Protein AF-A0A9E5Q389-F1 (afdb_monomer_lite)

pLDDT: mean 82.41, std 16.49, range [42.94, 97.81]

Secondary structure (DSSP, 8-state):
---HHHHHHHHHHHH----------SPPPSTT------HHHHHHHHHHTHHHHHHHHHHHHHHHHHHHHT-THHHHHHHHHHHHHHHHHHHHHHHHHHHHHHHHHHHHHH--

Structure (mmCIF, N/CA/C/O backbone):
data_AF-A0A9E5Q389-F1
#
_entry.id   AF-A0A9E5Q389-F1
#
loop_
_atom_site.group_PDB
_atom_site.id
_atom_site.type_symbol
_atom_site.label_atom_id
_atom_site.label_alt_id
_atom_site.label_comp_id
_atom_site.label_asym_id
_atom_site.label_entity_id
_atom_site.label_seq_id
_atom_site.pdbx_PDB_ins_code
_atom_site.Cartn_x
_atom_site.Cartn_y
_atom_site.Cartn_z
_atom_site.occupancy
_atom_site.B_iso_or_equiv
_atom_site.auth_seq_id
_atom_site.auth_comp_id
_atom_site.auth_asym_id
_atom_site.auth_atom_id
_atom_site.pdbx_PDB_model_num
ATOM 1 N N . GLN A 1 1 ? 0.662 3.386 -7.973 1.00 55.84 1 GLN A N 1
ATOM 2 C CA . GLN A 1 1 ? 0.726 3.852 -6.568 1.00 55.84 1 GLN A CA 1
ATOM 3 C C . GLN A 1 1 ? 0.503 2.631 -5.691 1.00 55.84 1 GLN A C 1
ATOM 5 O O . GLN A 1 1 ? -0.366 1.838 -6.025 1.00 55.84 1 GLN A O 1
ATOM 10 N N . GLU A 1 2 ? 1.299 2.418 -4.649 1.00 73.56 2 GLU A N 1
ATOM 11 C CA . GLU A 1 2 ? 1.151 1.225 -3.803 1.00 73.56 2 GLU A CA 1
ATOM 12 C C . GLU A 1 2 ? -0.037 1.403 -2.838 1.00 73.56 2 GLU A C 1
ATOM 14 O O . GLU A 1 2 ? -0.040 2.320 -2.017 1.00 73.56 2 GLU A O 1
ATOM 19 N N . ARG A 1 3 ? -1.064 0.547 -2.961 1.00 88.88 3 ARG A N 1
ATOM 20 C CA . ARG A 1 3 ? -2.332 0.587 -2.197 1.00 88.88 3 ARG A CA 1
ATOM 21 C C . ARG A 1 3 ? -2.322 -0.387 -1.014 1.00 88.88 3 ARG A C 1
ATOM 23 O O . ARG A 1 3 ? -3.154 -1.281 -0.893 1.00 88.88 3 ARG A O 1
ATOM 30 N N . PHE A 1 4 ? -1.297 -0.256 -0.174 1.00 90.56 4 PHE A N 1
ATOM 31 C CA . PHE A 1 4 ? -0.967 -1.250 0.851 1.00 90.56 4 PHE A CA 1
ATOM 32 C C . PHE A 1 4 ? -2.042 -1.401 1.942 1.00 90.56 4 PHE A C 1
ATOM 34 O O . PHE A 1 4 ? -2.339 -2.519 2.359 1.00 90.56 4 PHE A O 1
ATOM 41 N N . ASP A 1 5 ? -2.649 -0.293 2.382 1.00 93.25 5 ASP A N 1
ATOM 42 C CA . ASP A 1 5 ? -3.705 -0.322 3.403 1.00 93.25 5 ASP A CA 1
ATOM 43 C C . ASP A 1 5 ? -4.937 -1.091 2.897 1.00 93.25 5 ASP A C 1
ATOM 45 O O . ASP A 1 5 ? -5.501 -1.915 3.616 1.00 93.25 5 ASP A O 1
ATOM 49 N N . GLU A 1 6 ? -5.323 -0.864 1.640 1.00 94.75 6 GLU A N 1
ATOM 50 C CA . GLU A 1 6 ? -6.424 -1.569 0.988 1.00 94.75 6 GLU A CA 1
ATOM 51 C C . GLU A 1 6 ? -6.153 -3.069 0.847 1.00 94.75 6 GLU A C 1
ATOM 53 O O . GLU A 1 6 ? -7.042 -3.874 1.125 1.00 94.75 6 GLU A O 1
ATOM 58 N N . THR A 1 7 ? -4.927 -3.461 0.486 1.00 93.44 7 THR A N 1
ATOM 59 C CA . THR A 1 7 ? -4.533 -4.876 0.417 1.00 93.44 7 THR A CA 1
ATOM 60 C C . THR A 1 7 ? -4.680 -5.569 1.767 1.00 93.44 7 THR A C 1
ATOM 62 O O . THR A 1 7 ? -5.273 -6.645 1.840 1.00 93.44 7 THR A O 1
ATOM 65 N N . LEU A 1 8 ? -4.186 -4.955 2.846 1.00 93.69 8 LEU A N 1
ATOM 66 C CA . LEU A 1 8 ? -4.286 -5.533 4.188 1.00 93.69 8 LEU A CA 1
ATOM 67 C C . LEU A 1 8 ? -5.737 -5.678 4.649 1.00 93.69 8 LEU A C 1
ATOM 69 O O . LEU A 1 8 ? -6.092 -6.697 5.240 1.00 93.69 8 LEU A O 1
ATOM 73 N N . LEU A 1 9 ? -6.584 -4.694 4.347 1.00 93.44 9 LEU A N 1
ATOM 74 C CA . LEU A 1 9 ? -8.000 -4.760 4.689 1.00 93.44 9 LEU A CA 1
ATOM 75 C C . LEU A 1 9 ? -8.739 -5.843 3.883 1.00 93.44 9 LEU A C 1
ATOM 77 O O . LEU A 1 9 ? -9.558 -6.578 4.437 1.00 93.44 9 LEU A O 1
ATOM 81 N N . LEU A 1 10 ? -8.426 -5.999 2.593 1.00 94.00 10 LEU A N 1
ATOM 82 C CA . LEU A 1 10 ? -8.966 -7.092 1.778 1.00 94.00 10 LEU A CA 1
ATOM 83 C C . LEU A 1 10 ? -8.512 -8.464 2.290 1.00 94.00 10 LEU A C 1
ATOM 85 O O . LEU A 1 10 ? -9.330 -9.380 2.372 1.00 94.00 10 LEU A O 1
ATOM 89 N N . MET A 1 11 ? -7.241 -8.608 2.675 1.00 92.31 11 MET A N 1
ATOM 90 C CA . MET A 1 11 ? -6.718 -9.841 3.275 1.00 92.31 11 MET A CA 1
ATOM 91 C C . MET A 1 11 ? -7.402 -10.151 4.607 1.00 92.31 11 MET A C 1
ATOM 93 O O . MET A 1 11 ? -7.814 -11.287 4.823 1.00 92.31 11 MET A O 1
ATOM 97 N N . GLN A 1 12 ? -7.605 -9.148 5.465 1.00 91.75 12 GLN A N 1
ATOM 98 C CA . GLN A 1 12 ? -8.381 -9.300 6.696 1.00 91.75 12 GLN A CA 1
ATOM 99 C C . GLN A 1 12 ? -9.777 -9.868 6.414 1.00 91.75 12 GLN A C 1
ATOM 101 O O . GLN A 1 12 ? -10.192 -10.817 7.075 1.00 91.75 12 GLN A O 1
ATOM 106 N N . ARG A 1 13 ? -10.490 -9.323 5.422 1.00 89.75 13 ARG A N 1
ATOM 107 C CA . ARG A 1 13 ? -11.845 -9.776 5.076 1.00 89.75 13 ARG A CA 1
ATOM 108 C C . ARG A 1 13 ? -11.875 -11.173 4.461 1.00 89.75 13 ARG A C 1
ATOM 110 O O . ARG A 1 13 ? -12.714 -11.980 4.842 1.00 89.75 13 ARG A O 1
ATOM 117 N N . ARG A 1 14 ? -10.992 -11.452 3.499 1.00 91.50 14 ARG A N 1
ATOM 118 C CA . ARG A 1 14 ? -11.015 -12.708 2.728 1.00 91.50 14 ARG A CA 1
ATOM 119 C C . ARG A 1 14 ? -10.379 -13.879 3.468 1.00 91.50 14 ARG A C 1
ATOM 121 O O . ARG A 1 14 ? -10.825 -15.006 3.304 1.00 91.50 14 ARG A O 1
ATOM 128 N N . LEU A 1 15 ? -9.338 -13.619 4.256 1.00 90.62 15 LEU A N 1
ATOM 129 C CA . LEU A 1 15 ? -8.542 -14.650 4.930 1.00 90.62 15 LEU A CA 1
ATOM 130 C C . LEU A 1 15 ? -8.803 -14.708 6.441 1.00 90.62 15 LEU A C 1
ATOM 132 O O . LEU A 1 15 ? -8.216 -15.540 7.127 1.00 90.62 15 LEU A O 1
ATOM 136 N N . GLY A 1 16 ? -9.637 -13.813 6.980 1.00 88.44 16 GLY A N 1
ATOM 137 C CA . GLY A 1 16 ? -9.954 -13.765 8.409 1.00 88.44 16 GLY A CA 1
ATOM 138 C C . GLY A 1 16 ? -8.780 -13.340 9.300 1.00 88.44 16 GLY A C 1
ATOM 139 O O . GLY A 1 16 ? -8.767 -13.658 10.488 1.00 88.44 16 GLY A O 1
ATOM 140 N N . TRP A 1 17 ? -7.773 -12.649 8.755 1.00 89.12 17 TRP A N 1
ATOM 141 C CA . TRP A 1 17 ? -6.601 -12.225 9.529 1.00 89.12 17 TRP A CA 1
ATOM 142 C C . TRP A 1 17 ? -6.969 -11.228 10.629 1.00 89.12 17 TRP A C 1
ATOM 144 O O . TRP A 1 17 ? -7.677 -10.250 10.394 1.00 89.12 17 TRP A O 1
ATOM 154 N N . GLN A 1 18 ? -6.443 -11.432 11.836 1.00 78.81 18 GLN A N 1
ATOM 155 C CA . GLN A 1 18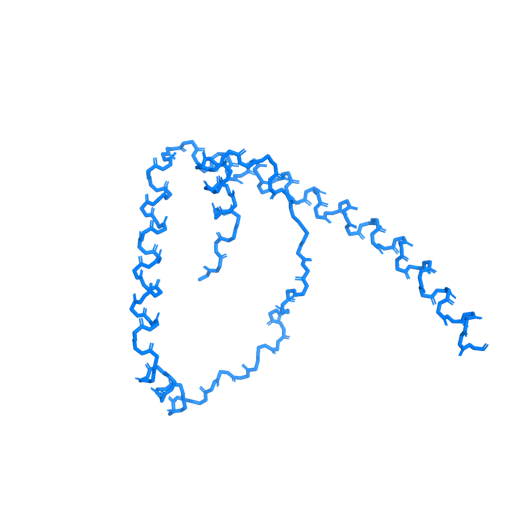 ? -6.734 -10.547 12.960 1.00 78.81 18 GLN A CA 1
ATOM 156 C C . GLN A 1 18 ? -5.825 -9.309 12.956 1.00 78.81 18 GLN A C 1
ATOM 158 O O . GLN A 1 18 ? -4.608 -9.412 13.060 1.00 78.81 18 GLN A O 1
ATOM 163 N N . SER A 1 19 ? -6.450 -8.129 12.868 1.00 68.12 19 SER A N 1
ATOM 164 C CA . SER A 1 19 ? -5.875 -6.791 13.099 1.00 68.12 19 SER A CA 1
ATOM 165 C C . SER A 1 19 ? -4.521 -6.496 12.412 1.00 68.12 19 SER A C 1
ATOM 167 O O . SER A 1 19 ? -3.493 -6.427 13.092 1.00 68.12 19 SER A O 1
ATOM 169 N N . PRO A 1 20 ? -4.495 -6.186 11.101 1.00 79.31 20 PRO A N 1
ATOM 170 C CA . PRO A 1 20 ? -3.257 -5.981 10.345 1.00 79.31 20 PRO A CA 1
ATOM 171 C C . PRO A 1 20 ? -2.649 -4.572 10.530 1.00 79.31 20 PRO A C 1
ATOM 173 O O . PRO A 1 20 ? -2.298 -3.901 9.561 1.00 79.31 20 PRO A O 1
ATOM 176 N N . VAL A 1 21 ? -2.547 -4.063 11.764 1.00 87.25 21 VAL A N 1
ATOM 177 C CA . VAL A 1 21 ? -1.812 -2.807 12.014 1.00 87.25 21 VAL A CA 1
ATOM 178 C C . VAL A 1 21 ? -0.311 -3.040 11.848 1.00 87.25 21 VAL A C 1
ATOM 180 O O . VAL A 1 21 ? 0.215 -4.080 12.234 1.00 87.25 21 VAL A O 1
ATOM 183 N N . TYR A 1 22 ? 0.392 -2.072 11.266 1.00 90.12 22 TYR A N 1
ATOM 184 C CA . TYR A 1 22 ? 1.786 -2.228 10.869 1.00 90.12 22 TYR A CA 1
ATOM 185 C C . TYR A 1 22 ?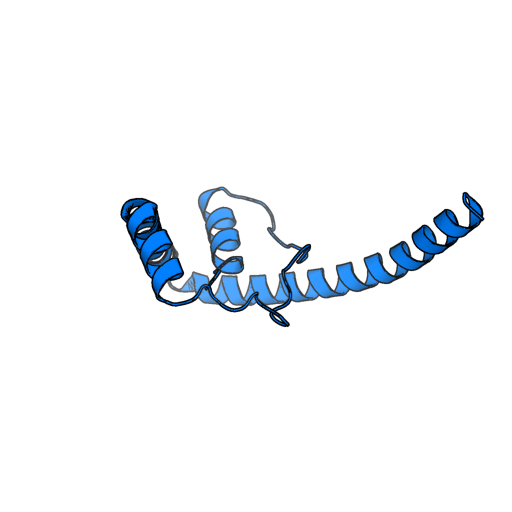 2.606 -0.959 11.112 1.00 90.12 22 TYR A C 1
ATOM 187 O O . TYR A 1 22 ? 2.094 0.158 11.199 1.00 90.12 22 TYR A O 1
ATOM 195 N N . VAL A 1 23 ? 3.926 -1.132 11.189 1.00 88.31 23 VAL A N 1
ATOM 196 C CA . VAL A 1 23 ? 4.887 -0.026 11.254 1.00 88.31 23 VAL A CA 1
ATOM 197 C C . VAL A 1 23 ? 5.661 0.027 9.951 1.00 88.31 23 VAL A C 1
ATOM 199 O O . VAL A 1 23 ? 6.257 -0.963 9.536 1.00 88.31 23 VAL A O 1
ATOM 202 N N . ARG A 1 24 ? 5.698 1.201 9.322 1.00 85.69 24 ARG A N 1
ATOM 203 C CA . ARG A 1 24 ? 6.517 1.434 8.131 1.00 85.69 24 ARG A CA 1
ATOM 204 C C . ARG A 1 24 ? 8.002 1.311 8.484 1.00 85.69 24 ARG A C 1
ATOM 206 O O . ARG A 1 24 ? 8.508 2.037 9.340 1.00 85.69 24 ARG A O 1
ATOM 213 N N . ARG A 1 25 ? 8.700 0.385 7.828 1.00 82.50 25 ARG A N 1
ATOM 214 C CA . ARG A 1 25 ? 10.137 0.114 7.988 1.00 82.50 25 ARG A CA 1
ATOM 215 C C . ARG A 1 25 ? 10.779 0.003 6.616 1.00 82.50 25 ARG A C 1
ATOM 217 O O . ARG A 1 25 ? 10.134 -0.477 5.696 1.00 82.50 25 ARG A O 1
ATOM 224 N N . ASN A 1 26 ? 12.028 0.455 6.496 1.00 79.06 26 ASN A N 1
ATOM 225 C CA . ASN A 1 26 ? 12.802 0.416 5.247 1.00 79.06 26 ASN A CA 1
ATOM 226 C C . ASN A 1 26 ? 12.080 1.058 4.049 1.00 79.06 26 ASN A C 1
ATOM 228 O O . ASN A 1 26 ? 12.273 0.651 2.910 1.00 79.06 26 ASN A O 1
ATOM 232 N N . VAL A 1 27 ? 11.243 2.066 4.308 1.00 78.88 27 VAL A N 1
ATOM 233 C CA . VAL A 1 27 ? 10.588 2.824 3.243 1.00 78.88 27 VAL A CA 1
ATOM 234 C C . VAL A 1 27 ? 11.635 3.720 2.604 1.00 78.88 27 VAL A C 1
ATOM 236 O O . VAL A 1 27 ? 12.201 4.579 3.285 1.00 78.88 27 VAL A O 1
ATOM 239 N N . THR A 1 28 ? 11.887 3.526 1.312 1.00 71.19 28 THR A N 1
ATOM 240 C CA . THR A 1 28 ? 12.742 4.416 0.527 1.00 71.19 28 THR A CA 1
ATOM 241 C C . THR A 1 28 ? 12.161 5.830 0.606 1.00 71.19 28 THR A C 1
ATOM 243 O O . THR A 1 28 ? 11.019 6.039 0.184 1.00 71.19 28 THR A O 1
ATOM 246 N N . PRO A 1 29 ? 12.879 6.812 1.180 1.00 61.53 29 PRO A N 1
ATOM 247 C CA . PRO A 1 29 ? 12.387 8.178 1.227 1.00 61.53 29 PRO A CA 1
ATOM 248 C C . PRO A 1 29 ? 12.150 8.675 -0.197 1.00 61.53 29 PRO A C 1
ATOM 250 O O . PRO A 1 29 ? 12.979 8.461 -1.075 1.00 61.53 29 PRO A O 1
ATOM 253 N N . GLN A 1 30 ? 11.082 9.440 -0.417 1.00 61.78 30 GLN A N 1
ATOM 254 C CA . GLN A 1 30 ? 10.837 10.113 -1.702 1.00 61.78 30 GLN A CA 1
ATOM 255 C C . GLN A 1 30 ? 11.923 11.164 -2.046 1.00 61.78 30 GLN A C 1
ATOM 257 O O . GLN A 1 30 ? 11.895 11.790 -3.101 1.00 61.78 30 GLN A O 1
ATOM 262 N N . ARG A 1 31 ? 12.900 11.372 -1.152 1.00 42.94 31 ARG A N 1
ATOM 263 C CA . ARG A 1 31 ? 14.023 12.294 -1.303 1.00 42.94 31 ARG A CA 1
ATOM 264 C C . ARG A 1 31 ? 15.197 11.550 -1.945 1.00 42.94 31 ARG A C 1
ATOM 266 O O . ARG A 1 31 ? 15.925 10.843 -1.258 1.00 42.94 31 ARG A O 1
ATOM 273 N N . GLY A 1 32 ? 15.361 11.727 -3.254 1.00 49.72 32 GLY A N 1
ATOM 274 C CA . GLY A 1 32 ? 16.479 11.158 -4.009 1.00 49.72 32 GLY A CA 1
ATOM 275 C C . GLY A 1 32 ? 16.181 9.800 -4.636 1.00 49.72 32 GLY A C 1
ATOM 276 O O . GLY A 1 32 ? 17.039 8.923 -4.600 1.00 49.72 32 GLY A O 1
ATOM 277 N N . THR A 1 33 ? 14.996 9.620 -5.238 1.00 59.44 33 THR A N 1
ATOM 278 C CA . THR A 1 33 ? 14.846 8.586 -6.273 1.00 59.44 33 THR A CA 1
ATOM 279 C C . THR A 1 33 ? 16.048 8.694 -7.211 1.00 59.44 33 THR A C 1
ATOM 281 O O . THR A 1 33 ? 16.304 9.808 -7.686 1.00 59.44 33 THR A O 1
ATOM 284 N N . PRO A 1 34 ? 16.792 7.601 -7.471 1.00 59.31 34 PRO A N 1
ATOM 285 C CA . PRO A 1 34 ? 17.773 7.597 -8.543 1.00 59.31 34 PRO A CA 1
ATOM 286 C C . PRO A 1 34 ? 17.107 8.215 -9.767 1.00 59.31 34 PRO A C 1
ATOM 288 O O . PRO A 1 34 ? 15.938 7.907 -10.030 1.00 59.31 34 PRO A O 1
ATOM 291 N N . SER A 1 35 ? 17.801 9.136 -10.446 1.00 71.31 35 SER A N 1
ATOM 292 C CA . SER A 1 35 ? 17.303 9.696 -11.704 1.00 71.31 35 SER A CA 1
ATOM 293 C C . SER A 1 35 ? 16.738 8.544 -12.518 1.00 71.31 35 SER A C 1
ATOM 295 O O . SE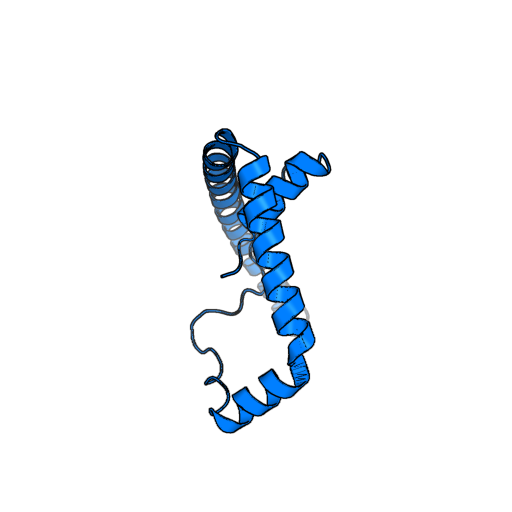R A 1 35 ? 17.431 7.538 -12.693 1.00 71.31 35 SER A O 1
ATOM 297 N N . ALA A 1 36 ? 15.478 8.663 -12.948 1.00 75.44 36 ALA A N 1
ATOM 298 C CA . ALA A 1 36 ? 14.870 7.625 -13.764 1.00 75.44 36 ALA A CA 1
ATOM 299 C C . ALA A 1 36 ? 15.841 7.284 -14.906 1.00 75.44 36 ALA A C 1
ATOM 301 O O . ALA A 1 36 ? 16.493 8.206 -15.421 1.00 75.44 36 ALA A O 1
ATOM 302 N N . PRO A 1 37 ? 15.978 5.998 -15.280 1.00 83.12 37 PRO A N 1
ATOM 303 C CA . PRO A 1 37 ? 16.858 5.628 -16.371 1.00 83.12 37 PRO A CA 1
ATOM 304 C C . PRO A 1 37 ? 16.543 6.499 -17.594 1.00 83.12 37 PRO A C 1
ATOM 306 O O . PRO A 1 37 ? 15.357 6.694 -17.894 1.00 83.12 37 PRO A O 1
ATOM 309 N N . PRO A 1 38 ? 17.559 7.044 -18.286 1.00 89.75 38 PRO A N 1
ATOM 310 C CA . PRO A 1 38 ? 17.382 7.722 -19.555 1.00 89.75 38 PRO A CA 1
ATOM 311 C C . PRO A 1 38 ? 16.371 7.011 -20.470 1.00 89.75 38 PRO A C 1
ATOM 313 O O . PRO A 1 38 ? 16.339 5.775 -20.503 1.00 89.75 38 PRO A O 1
ATOM 316 N N . PRO A 1 39 ? 15.586 7.754 -21.274 1.00 90.00 39 PRO A N 1
ATOM 317 C CA . PRO A 1 39 ? 14.558 7.185 -22.145 1.00 90.00 39 PRO A CA 1
ATOM 318 C C . PRO A 1 39 ? 14.962 5.929 -22.942 1.00 90.00 39 PRO A C 1
ATOM 320 O O . PRO A 1 39 ? 14.162 4.994 -22.972 1.00 90.00 39 PRO A O 1
ATOM 323 N N . PRO A 1 40 ? 16.165 5.830 -23.554 1.00 91.31 40 PRO A N 1
ATOM 324 C CA . PRO A 1 40 ? 16.553 4.612 -24.271 1.00 91.31 40 PRO A CA 1
ATOM 325 C C . PRO A 1 40 ? 16.701 3.390 -23.352 1.00 91.31 40 PRO A C 1
ATOM 327 O O . PRO A 1 40 ? 16.257 2.302 -23.705 1.00 91.31 40 PRO A O 1
ATOM 330 N N . GLN A 1 41 ? 17.263 3.565 -22.154 1.00 93.44 41 GLN A N 1
ATOM 331 C CA . GLN A 1 41 ? 17.424 2.482 -21.180 1.00 93.44 41 GLN A CA 1
ATOM 332 C C . GLN A 1 41 ? 16.071 2.043 -20.626 1.00 93.44 41 GLN A C 1
ATOM 334 O O . GLN A 1 41 ? 15.809 0.851 -20.503 1.00 93.44 41 GLN A O 1
ATOM 339 N N . ARG A 1 42 ? 15.176 3.000 -20.359 1.00 91.62 42 ARG A N 1
ATOM 340 C CA . ARG A 1 42 ? 13.813 2.699 -19.923 1.00 91.62 42 ARG A CA 1
ATOM 341 C C . ARG A 1 42 ? 13.044 1.888 -20.968 1.00 91.62 42 ARG A C 1
ATOM 343 O O . ARG A 1 42 ? 12.433 0.892 -20.607 1.00 91.62 42 ARG A O 1
ATOM 350 N N . ARG A 1 43 ? 13.128 2.258 -22.252 1.00 93.06 43 ARG A N 1
ATOM 351 C CA . ARG A 1 43 ? 12.502 1.490 -23.345 1.00 93.06 43 ARG A CA 1
ATOM 352 C C . ARG A 1 43 ? 13.048 0.070 -23.439 1.00 93.06 43 ARG A C 1
ATOM 354 O O . ARG A 1 43 ? 12.282 -0.848 -23.694 1.00 93.06 43 ARG A O 1
ATOM 361 N N . MET A 1 44 ? 14.351 -0.114 -23.224 1.00 94.62 44 MET A N 1
ATOM 362 C CA . MET A 1 44 ? 14.964 -1.443 -23.216 1.00 94.62 44 MET A CA 1
ATOM 363 C C . MET A 1 44 ? 14.433 -2.299 -22.060 1.00 94.62 44 MET A C 1
ATOM 365 O O . MET A 1 44 ? 14.047 -3.442 -22.282 1.00 94.62 44 MET A O 1
ATOM 369 N N . ILE A 1 45 ? 14.338 -1.726 -20.855 1.00 94.62 45 ILE A N 1
ATOM 370 C CA . ILE A 1 45 ? 13.743 -2.398 -19.690 1.00 94.62 45 ILE A CA 1
ATOM 371 C C . ILE A 1 45 ? 12.283 -2.766 -19.981 1.00 94.62 45 ILE A C 1
ATOM 373 O O . ILE A 1 45 ? 11.892 -3.912 -19.785 1.00 94.62 45 ILE A O 1
ATOM 377 N N . GLU A 1 46 ? 11.486 -1.825 -20.490 1.00 94.38 46 GLU A N 1
ATOM 378 C CA . GLU A 1 46 ? 10.075 -2.058 -20.825 1.00 94.38 46 GLU A CA 1
ATOM 379 C C . GLU A 1 46 ? 9.915 -3.145 -21.900 1.00 94.38 46 GLU A C 1
ATOM 381 O O . GLU A 1 46 ? 9.058 -4.014 -21.766 1.00 94.38 46 GLU A O 1
ATOM 386 N N . ALA A 1 47 ? 10.769 -3.154 -22.927 1.00 95.19 47 ALA A N 1
ATOM 387 C CA . ALA A 1 47 ? 10.758 -4.176 -23.973 1.00 95.19 47 ALA A CA 1
ATOM 388 C C . ALA A 1 47 ? 11.100 -5.576 -23.439 1.00 95.19 47 ALA A C 1
ATOM 390 O O . ALA A 1 47 ? 10.539 -6.560 -23.910 1.00 95.19 47 ALA A O 1
ATOM 391 N N . GLN A 1 48 ? 11.986 -5.672 -22.446 1.00 97.06 48 GLN A N 1
ATOM 392 C CA . GLN A 1 48 ? 12.357 -6.945 -21.819 1.00 97.06 48 GLN A CA 1
ATOM 393 C C . GLN A 1 48 ? 11.327 -7.446 -20.798 1.00 97.06 48 GLN A C 1
ATOM 395 O O . GLN A 1 48 ? 11.319 -8.631 -20.489 1.00 97.06 48 GLN A O 1
ATOM 400 N N . ASN A 1 49 ? 10.454 -6.570 -20.294 1.00 97.31 49 ASN A N 1
ATOM 401 C CA . ASN A 1 49 ? 9.494 -6.871 -19.226 1.00 97.31 49 ASN A CA 1
ATOM 402 C C . ASN A 1 49 ? 8.039 -6.684 -19.700 1.00 97.31 49 ASN A C 1
ATOM 404 O O . ASN A 1 49 ? 7.164 -6.322 -18.916 1.00 97.31 49 ASN A O 1
ATOM 408 N N . GLN A 1 50 ? 7.756 -6.893 -20.993 1.00 97.25 50 GLN A N 1
ATOM 409 C CA . GLN A 1 50 ? 6.406 -6.706 -21.546 1.00 97.25 50 GLN A CA 1
ATOM 410 C C . GLN A 1 50 ? 5.359 -7.572 -20.831 1.00 97.25 50 GLN A C 1
ATOM 412 O O . GLN A 1 50 ? 4.277 -7.080 -20.515 1.00 97.25 50 GLN A O 1
ATOM 417 N N . LEU A 1 51 ? 5.711 -8.823 -20.516 1.00 97.31 51 LEU A N 1
ATOM 418 C CA . LEU A 1 51 ? 4.838 -9.743 -19.785 1.00 97.31 51 LEU A CA 1
ATOM 419 C C . LEU A 1 51 ? 4.590 -9.278 -18.346 1.00 97.31 51 LEU A C 1
ATOM 421 O O . LEU A 1 51 ? 3.455 -9.320 -17.884 1.00 97.31 51 LEU A O 1
ATOM 425 N N . ASP A 1 52 ? 5.611 -8.776 -17.649 1.00 97.81 52 ASP A N 1
ATOM 426 C CA . ASP A 1 52 ? 5.442 -8.245 -16.292 1.00 97.81 52 ASP A CA 1
ATOM 427 C C . ASP A 1 52 ? 4.572 -6.986 -16.279 1.00 97.81 52 ASP A C 1
ATOM 429 O O . ASP A 1 52 ? 3.768 -6.791 -15.369 1.00 97.81 52 ASP A O 1
ATOM 433 N N . ILE A 1 53 ? 4.685 -6.138 -17.307 1.00 95.94 53 ILE A N 1
ATOM 434 C CA . ILE A 1 53 ? 3.819 -4.966 -17.475 1.00 95.94 53 ILE A CA 1
ATOM 435 C C . ILE A 1 53 ? 2.364 -5.399 -17.682 1.00 95.94 53 ILE A C 1
ATOM 437 O O . ILE A 1 53 ? 1.459 -4.801 -17.094 1.00 95.94 53 ILE A O 1
ATOM 441 N N . GLU A 1 54 ? 2.124 -6.418 -18.506 1.00 97.44 54 GLU A N 1
ATOM 442 C CA . GLU A 1 54 ? 0.785 -6.968 -18.726 1.00 97.44 54 GLU A CA 1
ATOM 443 C C . GLU A 1 54 ? 0.219 -7.596 -17.448 1.00 97.44 54 GLU A C 1
ATOM 445 O O . GLU A 1 54 ? -0.889 -7.253 -17.031 1.00 97.44 54 GLU A O 1
ATOM 450 N N . LEU A 1 55 ? 1.008 -8.430 -16.768 1.00 97.75 55 LEU A N 1
ATOM 451 C CA . LEU A 1 55 ? 0.640 -9.046 -15.497 1.00 97.75 55 LEU A CA 1
ATOM 452 C C . LEU A 1 55 ? 0.321 -7.993 -14.434 1.00 97.75 55 LEU A C 1
ATOM 454 O O . LEU A 1 55 ? -0.664 -8.124 -13.707 1.00 97.75 55 LEU A O 1
ATOM 458 N N . TYR A 1 56 ? 1.125 -6.932 -14.354 1.00 95.50 56 TYR A N 1
ATOM 459 C CA . TYR A 1 56 ? 0.894 -5.829 -13.429 1.00 95.50 56 TYR A CA 1
ATOM 460 C C . TYR A 1 56 ? -0.442 -5.136 -13.702 1.00 95.50 56 TYR A C 1
ATOM 462 O O . TYR A 1 56 ? -1.217 -4.917 -12.772 1.00 95.50 56 TYR A O 1
ATOM 470 N N . ARG A 1 57 ? -0.745 -4.830 -14.971 1.00 96.12 57 ARG A N 1
ATOM 471 C CA . ARG A 1 57 ? -2.029 -4.223 -15.362 1.00 96.12 57 ARG A CA 1
ATOM 472 C C . ARG A 1 57 ? -3.202 -5.124 -14.992 1.00 96.12 57 ARG A C 1
ATOM 474 O O . ARG A 1 57 ? -4.116 -4.669 -14.313 1.00 96.12 57 ARG A O 1
ATOM 481 N N . TYR A 1 58 ? -3.119 -6.404 -15.346 1.00 97.25 58 TYR A N 1
ATOM 482 C CA . TYR A 1 58 ? -4.134 -7.389 -14.989 1.00 97.25 58 TYR A CA 1
ATOM 483 C C . TYR A 1 58 ? -4.352 -7.464 -13.470 1.00 97.25 58 TYR A C 1
ATOM 485 O O . TYR A 1 58 ? -5.487 -7.443 -12.992 1.00 97.25 58 TYR A O 1
ATOM 493 N N . ALA A 1 59 ? -3.271 -7.500 -12.687 1.00 95.75 59 ALA A N 1
ATOM 494 C CA . ALA A 1 59 ? -3.351 -7.518 -11.232 1.00 95.75 59 ALA A CA 1
ATOM 495 C C . ALA A 1 59 ? -3.995 -6.239 -10.671 1.00 95.75 59 ALA A C 1
ATOM 497 O O . ALA A 1 59 ? -4.792 -6.328 -9.736 1.00 95.75 59 ALA A O 1
ATOM 498 N N . CYS A 1 60 ? -3.696 -5.067 -11.241 1.00 95.25 60 CYS A N 1
ATOM 499 C CA . CYS A 1 60 ? -4.348 -3.810 -10.872 1.00 95.25 60 CYS A CA 1
ATOM 500 C C . CYS A 1 60 ? -5.856 -3.847 -11.142 1.00 95.25 60 CYS A C 1
ATOM 502 O O . CYS A 1 60 ? -6.632 -3.509 -10.250 1.00 95.25 60 CYS A O 1
ATOM 504 N N . ASP A 1 61 ? -6.279 -4.317 -12.313 1.00 96.50 61 ASP A N 1
ATOM 505 C CA . ASP A 1 61 ? -7.701 -4.385 -12.665 1.00 96.50 61 ASP A CA 1
ATOM 506 C C . ASP A 1 61 ? -8.464 -5.345 -11.737 1.00 96.50 61 ASP A C 1
ATOM 508 O O . ASP A 1 61 ? -9.515 -5.000 -11.185 1.00 96.50 61 ASP A O 1
ATOM 512 N N . ARG A 1 62 ? -7.889 -6.524 -11.468 1.00 96.25 62 ARG A N 1
ATOM 513 C CA . ARG A 1 62 ? -8.438 -7.505 -10.513 1.00 96.25 62 ARG A CA 1
ATOM 514 C C . ARG A 1 62 ? -8.477 -6.979 -9.080 1.00 96.25 62 ARG A C 1
ATOM 516 O O . ARG A 1 62 ? -9.363 -7.343 -8.299 1.00 96.25 62 ARG A O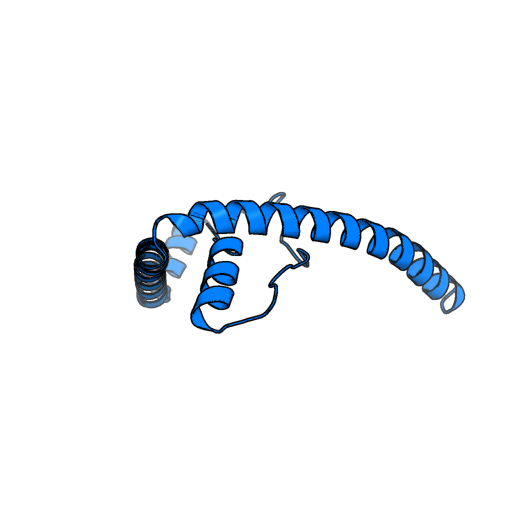 1
ATOM 523 N N . PHE A 1 63 ? -7.521 -6.132 -8.713 1.00 95.56 63 PHE A N 1
ATOM 524 C CA . PHE A 1 63 ? -7.494 -5.485 -7.410 1.00 95.56 63 PHE A CA 1
ATOM 525 C C . PHE A 1 63 ? -8.621 -4.457 -7.268 1.00 95.56 63 PHE A C 1
ATOM 527 O O . PHE A 1 63 ? -9.345 -4.487 -6.272 1.00 95.56 63 PHE A O 1
ATOM 534 N N . GLU A 1 64 ? -8.834 -3.603 -8.272 1.00 95.00 64 GLU A N 1
ATOM 535 C CA . GLU A 1 64 ? -9.952 -2.649 -8.272 1.00 95.00 64 GLU A CA 1
ATOM 536 C C . GLU A 1 64 ? -11.307 -3.359 -8.239 1.00 95.00 64 GLU A C 1
ATOM 538 O O . GLU A 1 64 ? -12.226 -2.947 -7.530 1.00 95.00 64 GLU A O 1
ATOM 543 N N . GLU A 1 65 ? -11.443 -4.464 -8.967 1.00 96.31 65 GLU A N 1
ATOM 544 C CA . GLU A 1 65 ? -12.627 -5.315 -8.889 1.00 96.31 65 GLU A CA 1
ATOM 545 C C . GLU A 1 65 ? -12.835 -5.889 -7.486 1.00 96.31 65 GLU A C 1
ATOM 547 O O . GLU A 1 65 ? -13.928 -5.766 -6.941 1.00 96.31 65 GLU A O 1
ATOM 552 N N . SER A 1 66 ? -11.777 -6.389 -6.844 1.00 95.50 66 SER A N 1
ATOM 553 C CA . SER A 1 66 ? -11.852 -6.889 -5.465 1.00 95.50 66 SER A CA 1
ATOM 554 C C . SER A 1 66 ? -12.314 -5.815 -4.470 1.00 95.50 66 SER A C 1
ATOM 556 O O . SER A 1 66 ? -13.022 -6.125 -3.512 1.00 95.50 66 SER A O 1
ATOM 558 N N . ILE A 1 67 ? -11.951 -4.548 -4.692 1.00 94.88 67 ILE A N 1
ATOM 559 C CA . ILE A 1 67 ? -12.428 -3.416 -3.883 1.00 94.88 67 ILE A CA 1
ATOM 560 C C . ILE A 1 67 ? -13.897 -3.105 -4.165 1.00 94.88 67 ILE A C 1
ATOM 562 O O . ILE A 1 67 ? -14.649 -2.826 -3.233 1.00 94.88 67 ILE A O 1
ATOM 566 N N . ARG A 1 68 ? -14.329 -3.167 -5.428 1.00 94.81 68 ARG A N 1
ATOM 567 C CA . ARG A 1 68 ? -15.744 -2.982 -5.785 1.00 94.81 68 ARG A CA 1
ATOM 568 C C . ARG A 1 68 ? -16.622 -4.081 -5.185 1.00 94.81 68 ARG A C 1
ATOM 570 O O . ARG A 1 68 ? -17.652 -3.770 -4.594 1.00 94.81 68 ARG A O 1
ATOM 577 N N . GLU A 1 69 ? -16.187 -5.336 -5.263 1.00 95.12 69 GLU A N 1
ATOM 578 C CA . GLU A 1 69 ? -16.857 -6.498 -4.658 1.00 95.12 69 GLU A CA 1
ATOM 579 C C . GLU A 1 69 ? -16.950 -6.399 -3.131 1.00 95.12 69 GLU A C 1
ATOM 581 O O . GLU A 1 69 ? -17.926 -6.844 -2.531 1.00 95.12 69 GLU A O 1
ATOM 586 N N . ALA A 1 70 ? -15.953 -5.785 -2.486 1.00 92.75 70 ALA A N 1
ATOM 587 C CA . ALA A 1 70 ? -15.964 -5.528 -1.049 1.00 92.75 70 ALA A CA 1
ATOM 588 C C . ALA A 1 70 ? -17.101 -4.566 -0.625 1.00 92.75 70 ALA A C 1
ATOM 590 O O . ALA A 1 70 ? -17.457 -4.504 0.555 1.00 92.75 70 ALA A O 1
ATOM 591 N N . GLY A 1 71 ? -17.709 -3.854 -1.574 1.00 93.56 71 GLY A N 1
ATOM 592 C CA . GLY A 1 71 ? -18.943 -3.110 -1.375 1.00 93.56 71 GLY A CA 1
ATOM 593 C C . GLY A 1 71 ? -18.785 -1.771 -0.642 1.00 93.56 71 GLY A C 1
ATOM 594 O O . GLY A 1 71 ? -17.681 -1.364 -0.268 1.00 93.56 71 GLY A O 1
ATOM 595 N N . PRO A 1 72 ? -19.903 -1.056 -0.413 1.00 91.12 72 PRO A N 1
ATOM 596 C CA . PRO A 1 72 ? -19.884 0.341 0.033 1.00 91.12 72 PRO A CA 1
ATOM 597 C C . PRO A 1 72 ? -19.255 0.567 1.415 1.00 91.12 72 PRO A C 1
ATOM 599 O O . PRO A 1 72 ? -18.704 1.636 1.671 1.00 91.12 72 PRO A O 1
ATOM 602 N N . SER A 1 73 ? -19.297 -0.432 2.306 1.00 93.38 73 SER A N 1
ATOM 603 C CA . SER A 1 73 ? -18.714 -0.318 3.651 1.00 93.38 73 SER A CA 1
ATOM 604 C C . SER A 1 73 ? -17.185 -0.272 3.644 1.00 93.38 73 SER A C 1
ATOM 606 O O . SER A 1 73 ? -16.584 0.198 4.612 1.00 93.38 73 SER A O 1
ATOM 608 N N . PHE A 1 74 ? -16.548 -0.721 2.555 1.00 94.38 74 PHE A N 1
ATOM 609 C CA . PHE A 1 74 ? -15.097 -0.859 2.470 1.00 94.38 74 PHE A CA 1
ATOM 610 C C . PHE A 1 74 ? -14.364 0.457 2.749 1.00 94.38 74 PHE A C 1
ATOM 612 O O . PHE A 1 74 ? -13.378 0.469 3.480 1.00 94.38 74 PHE A O 1
ATOM 619 N N . GLN A 1 75 ? -14.873 1.581 2.237 1.00 93.69 75 GLN A N 1
ATOM 620 C CA . GLN A 1 75 ? -14.244 2.888 2.458 1.00 93.69 75 GLN A CA 1
ATOM 621 C C . GLN A 1 75 ? -14.311 3.331 3.926 1.00 93.69 75 GLN A C 1
ATOM 623 O O . GLN A 1 75 ? -13.330 3.842 4.464 1.00 93.69 75 GLN A O 1
ATOM 628 N N . GLY A 1 76 ? -15.430 3.082 4.613 1.00 94.56 76 GLY A N 1
ATOM 629 C CA . GLY A 1 76 ? -15.560 3.394 6.041 1.00 94.56 76 GLY A CA 1
ATOM 630 C C . GLY A 1 76 ? -14.632 2.544 6.916 1.00 94.56 76 GLY A C 1
ATOM 631 O O . GLY A 1 76 ? -14.009 3.040 7.862 1.00 94.56 76 GLY A O 1
ATOM 632 N N . GLU A 1 77 ? -14.481 1.265 6.573 1.00 93.56 77 GLU A N 1
ATOM 633 C CA . GLU A 1 77 ? -13.528 0.371 7.233 1.00 93.56 77 GLU A CA 1
ATOM 634 C C . GLU A 1 77 ? -12.079 0.779 6.969 1.00 93.56 77 GLU A C 1
ATOM 636 O O . GLU A 1 77 ? -11.267 0.761 7.895 1.00 93.56 77 GLU A O 1
ATOM 641 N N . LEU A 1 78 ? -11.766 1.217 5.749 1.00 94.31 78 LEU A N 1
ATOM 642 C CA . LEU A 1 78 ? -10.441 1.698 5.371 1.00 94.31 78 LEU A CA 1
ATOM 643 C C . LEU A 1 78 ? -10.036 2.940 6.165 1.00 94.31 78 LEU A C 1
ATOM 645 O O . LEU A 1 78 ? -8.925 2.992 6.692 1.00 94.31 78 LEU A O 1
ATOM 649 N N . GLU A 1 79 ? -10.932 3.910 6.326 1.00 94.56 79 GLU A N 1
ATOM 650 C CA . GLU A 1 79 ? -10.654 5.101 7.136 1.00 94.56 79 GLU A CA 1
ATOM 651 C C . GLU A 1 79 ? -10.499 4.772 8.627 1.00 94.56 79 GLU A C 1
ATOM 653 O O . GLU A 1 79 ? -9.606 5.290 9.316 1.00 94.56 79 GLU A O 1
ATOM 658 N N . THR A 1 80 ? -11.299 3.827 9.125 1.00 93.44 80 THR A N 1
ATOM 659 C CA . THR A 1 80 ? -11.157 3.308 10.490 1.00 93.44 80 THR A CA 1
ATOM 660 C C . THR A 1 80 ? -9.805 2.615 10.673 1.00 93.44 80 THR A C 1
ATOM 662 O O . THR A 1 80 ? -9.095 2.865 11.655 1.00 93.44 80 THR A O 1
ATOM 665 N N . PHE A 1 81 ? -9.413 1.774 9.716 1.00 93.31 81 PHE A N 1
ATOM 666 C CA . PHE A 1 81 ? -8.135 1.076 9.700 1.00 93.31 81 PHE A CA 1
ATOM 667 C C . PHE A 1 81 ? -6.958 2.057 9.655 1.00 93.31 81 PHE A C 1
ATOM 669 O O . PHE A 1 81 ? -6.079 1.989 10.514 1.00 93.31 81 PHE A O 1
ATOM 676 N N . ARG A 1 82 ? -6.970 3.030 8.737 1.00 93.50 82 ARG A N 1
ATOM 677 C CA . ARG A 1 82 ? -5.946 4.084 8.619 1.00 93.50 82 ARG A CA 1
ATOM 678 C C . ARG A 1 82 ? -5.779 4.867 9.914 1.00 93.50 82 ARG A C 1
ATOM 680 O O . ARG A 1 82 ? -4.651 5.117 10.345 1.00 93.50 82 ARG A O 1
ATOM 687 N N . SER A 1 83 ? -6.884 5.212 10.569 1.00 93.25 83 SER A N 1
ATOM 688 C CA . SER A 1 83 ? -6.868 5.908 11.858 1.00 93.25 83 SER A CA 1
ATOM 689 C C . SER A 1 83 ? -6.213 5.070 12.960 1.00 93.25 83 SER A C 1
ATOM 691 O O . SER A 1 83 ? -5.343 5.566 13.684 1.00 93.25 83 SER A O 1
ATOM 693 N N . ARG A 1 84 ? -6.575 3.784 13.066 1.00 92.56 84 ARG A N 1
ATOM 694 C CA . ARG A 1 84 ? -5.962 2.843 14.021 1.00 92.56 84 ARG A CA 1
ATOM 695 C C . ARG A 1 84 ? -4.473 2.649 13.732 1.00 92.56 84 ARG A C 1
ATOM 697 O O . ARG A 1 84 ? -3.650 2.765 14.639 1.00 92.56 84 ARG A O 1
ATOM 704 N N . ASN A 1 85 ? -4.124 2.440 12.467 1.00 93.62 85 ASN A N 1
ATOM 705 C CA . ASN A 1 85 ? -2.755 2.215 12.032 1.00 93.62 85 ASN A CA 1
ATOM 706 C C . ASN A 1 85 ? -1.863 3.441 12.281 1.00 93.62 85 ASN A C 1
ATOM 708 O O . ASN A 1 85 ? -0.737 3.305 12.747 1.00 93.62 85 ASN A O 1
ATOM 712 N N . ARG A 1 86 ? -2.374 4.660 12.065 1.00 91.12 86 ARG A N 1
ATOM 713 C CA . ARG A 1 86 ? -1.652 5.906 12.374 1.00 91.12 86 ARG A CA 1
ATOM 714 C C . ARG A 1 86 ? -1.311 6.015 13.860 1.00 91.12 86 ARG A C 1
ATOM 716 O O . ARG A 1 86 ? -0.176 6.346 14.200 1.00 91.12 86 ARG A O 1
ATOM 723 N N . ARG A 1 87 ? -2.266 5.712 14.747 1.00 90.88 87 ARG A N 1
ATOM 724 C CA . ARG A 1 87 ? -2.027 5.686 16.202 1.00 90.88 87 ARG A CA 1
ATOM 725 C C . ARG A 1 87 ? -0.962 4.652 16.564 1.00 90.88 87 ARG A C 1
ATOM 727 O O . ARG A 1 87 ? -0.040 4.968 17.310 1.00 90.88 87 ARG A O 1
ATOM 734 N N . TYR A 1 88 ? -1.046 3.458 15.980 1.00 90.25 88 TYR A N 1
ATOM 735 C CA . TYR A 1 88 ? -0.064 2.396 16.189 1.00 90.25 88 TYR A CA 1
ATOM 736 C C . TYR A 1 88 ? 1.343 2.796 15.718 1.00 90.25 88 TYR A C 1
ATOM 738 O O . TYR A 1 88 ? 2.315 2.625 16.454 1.00 90.25 88 TYR A O 1
ATOM 746 N N . GLN A 1 89 ? 1.461 3.423 14.544 1.00 88.62 89 GLN A N 1
ATOM 747 C CA . GLN A 1 89 ? 2.732 3.944 14.037 1.00 88.62 89 GLN A CA 1
ATOM 748 C C . GLN A 1 89 ? 3.345 4.985 14.983 1.00 88.62 89 GLN A C 1
ATOM 750 O O . GLN A 1 89 ? 4.533 4.885 15.289 1.00 88.62 89 GLN A O 1
ATOM 755 N N . LEU A 1 90 ? 2.553 5.930 15.502 1.00 87.50 90 LEU A N 1
ATOM 756 C CA . LEU A 1 90 ? 3.028 6.936 16.461 1.00 87.50 90 LEU A CA 1
ATOM 757 C C . LEU A 1 90 ? 3.521 6.303 17.769 1.00 87.50 90 LEU A C 1
ATOM 759 O O . LEU A 1 90 ? 4.637 6.591 18.202 1.00 87.50 90 LEU A O 1
ATOM 763 N N . LEU A 1 91 ? 2.730 5.408 18.366 1.00 86.38 91 LEU A N 1
ATOM 764 C CA . LEU A 1 91 ? 3.111 4.699 19.592 1.00 86.38 91 LEU A CA 1
ATOM 765 C C . LEU A 1 91 ? 4.384 3.875 19.389 1.00 86.38 91 LEU A C 1
ATOM 767 O O . LEU A 1 91 ? 5.301 3.925 20.210 1.00 86.38 91 LEU A O 1
ATOM 771 N N . SER A 1 92 ? 4.484 3.178 18.255 1.00 82.62 92 SER A N 1
ATOM 772 C CA . SER A 1 92 ? 5.686 2.426 17.919 1.00 82.62 92 SER A CA 1
ATOM 773 C C . SER A 1 92 ? 6.899 3.357 17.802 1.00 82.62 92 SER A C 1
ATOM 775 O O . SER A 1 92 ? 7.933 3.090 18.409 1.00 82.62 92 SER A O 1
ATOM 777 N N . ALA A 1 93 ? 6.787 4.495 17.111 1.00 78.06 93 ALA A N 1
ATOM 778 C CA . ALA A 1 93 ? 7.892 5.433 16.936 1.00 78.06 93 ALA A CA 1
ATOM 779 C C . ALA A 1 93 ? 8.431 5.959 18.278 1.00 78.06 93 ALA A C 1
ATOM 781 O O . ALA A 1 93 ? 9.645 6.109 18.427 1.00 78.06 93 ALA A O 1
ATOM 782 N N . LEU A 1 94 ? 7.552 6.177 19.262 1.00 70.12 94 LEU A N 1
ATOM 783 C CA . LEU A 1 94 ? 7.926 6.571 20.623 1.00 70.12 94 LEU A CA 1
ATOM 784 C C . LEU A 1 94 ? 8.685 5.454 21.359 1.00 70.12 94 LEU A C 1
ATOM 786 O O . LEU A 1 94 ? 9.758 5.715 21.909 1.00 70.12 94 LEU A O 1
ATOM 790 N N . GLY A 1 95 ? 8.202 4.209 21.292 1.00 65.19 95 GLY A N 1
ATOM 791 C CA . GLY A 1 95 ? 8.883 3.049 21.885 1.00 65.19 95 GLY A CA 1
ATOM 792 C C . GLY A 1 95 ? 10.267 2.785 21.273 1.00 65.19 95 GLY A C 1
ATOM 793 O O . GLY A 1 95 ? 11.245 2.546 21.982 1.00 65.19 95 GLY A O 1
ATOM 794 N N . TRP A 1 96 ? 10.401 2.933 19.951 1.00 56.41 96 TRP A N 1
ATOM 795 C CA . TRP A 1 96 ? 11.691 2.824 19.262 1.00 56.41 96 TRP A CA 1
ATOM 796 C C . TRP A 1 96 ? 12.647 3.979 19.585 1.00 56.41 96 TRP A C 1
ATOM 798 O O . TRP A 1 96 ? 13.860 3.769 19.595 1.00 56.41 96 TRP A O 1
ATOM 808 N N . ARG A 1 97 ? 12.139 5.183 19.883 1.00 57.22 97 ARG A N 1
ATOM 809 C CA . ARG A 1 97 ? 12.961 6.314 20.345 1.00 57.22 97 ARG A CA 1
ATOM 810 C C . ARG A 1 97 ? 13.620 6.001 21.689 1.00 57.22 97 ARG A C 1
ATOM 812 O O . ARG A 1 97 ? 14.810 6.253 21.840 1.00 57.22 97 ARG A O 1
ATOM 819 N N . GLN A 1 98 ? 12.883 5.391 22.619 1.00 53.12 98 GLN A N 1
ATOM 820 C CA . GLN A 1 98 ? 13.417 4.946 23.912 1.00 53.12 98 GLN A CA 1
ATOM 821 C C . GLN A 1 98 ? 14.412 3.783 23.774 1.00 53.12 98 GLN A C 1
ATOM 823 O O . GLN A 1 98 ? 15.490 3.827 24.368 1.00 53.12 98 GLN A O 1
ATOM 828 N N . LEU A 1 99 ? 14.113 2.779 22.944 1.00 54.97 99 LEU A N 1
ATOM 829 C CA . LEU A 1 99 ? 14.996 1.622 22.738 1.00 54.97 99 LEU A CA 1
ATOM 830 C C . LEU A 1 99 ? 16.292 1.977 21.988 1.00 54.97 99 LEU A C 1
ATOM 832 O O . LEU A 1 99 ? 17.367 1.511 22.363 1.00 54.97 99 LEU A O 1
ATOM 836 N N . ARG A 1 100 ? 16.242 2.853 20.973 1.00 56.31 100 ARG A N 1
ATOM 837 C CA . ARG A 1 100 ? 17.437 3.290 20.219 1.00 56.31 100 ARG A CA 1
ATOM 838 C C . ARG A 1 100 ? 18.443 4.039 21.102 1.00 56.31 100 ARG A C 1
ATOM 840 O O . ARG A 1 100 ? 19.646 3.913 20.876 1.00 56.31 100 ARG A O 1
ATOM 847 N N . LEU A 1 101 ? 17.965 4.768 22.115 1.00 52.56 101 LEU A N 1
ATOM 848 C CA . LEU A 1 101 ? 18.818 5.434 23.105 1.00 52.56 101 LEU A CA 1
ATOM 849 C C . LEU A 1 101 ? 19.583 4.428 23.980 1.00 52.56 101 LEU A C 1
ATOM 851 O O . LEU A 1 101 ? 20.754 4.660 24.258 1.00 52.56 101 LEU A O 1
ATOM 855 N N . HIS A 1 102 ? 18.964 3.301 24.345 1.00 52.38 102 HIS A N 1
ATOM 856 C CA . HIS A 1 102 ? 19.573 2.272 25.201 1.00 52.38 102 HIS A CA 1
ATOM 857 C C . HIS A 1 102 ? 20.502 1.318 24.431 1.00 52.38 102 HIS A C 1
ATOM 859 O O . HIS A 1 102 ? 21.548 0.913 24.932 1.00 52.38 102 HIS A O 1
ATOM 865 N N . VAL A 1 103 ? 20.181 0.991 23.175 1.00 55.12 103 VAL A N 1
ATOM 866 C CA . VAL A 1 103 ? 21.045 0.139 22.334 1.00 55.12 103 VAL A CA 1
ATOM 867 C C . VAL A 1 103 ? 22.298 0.899 21.864 1.00 55.12 103 VAL A C 1
ATOM 869 O O . VAL A 1 103 ? 23.380 0.322 21.757 1.00 55.12 103 VAL A O 1
ATOM 872 N N . GLY A 1 104 ? 22.188 2.212 21.622 1.00 54.81 104 GLY A N 1
ATOM 873 C CA . GLY A 1 104 ? 23.319 3.060 21.227 1.00 54.81 104 GLY A CA 1
ATOM 874 C C . GLY A 1 104 ? 24.325 3.352 22.349 1.00 54.81 104 GLY A C 1
ATOM 875 O O . GLY A 1 104 ? 25.498 3.607 22.066 1.00 54.81 104 GLY A O 1
ATOM 876 N N . THR A 1 105 ? 23.903 3.318 23.615 1.00 55.78 105 THR A N 1
ATOM 877 C CA . THR A 1 105 ? 24.798 3.397 24.783 1.00 55.78 105 THR A CA 1
ATOM 878 C C . THR A 1 105 ? 25.491 2.066 25.056 1.00 55.78 105 THR A C 1
ATOM 880 O O . THR A 1 105 ? 26.689 2.064 25.324 1.00 55.78 105 THR A O 1
ATOM 883 N N . LEU A 1 106 ? 24.797 0.934 24.896 1.00 52.16 106 LEU A N 1
ATOM 884 C CA . LEU A 1 106 ? 25.389 -0.402 25.051 1.00 52.16 106 LEU A CA 1
ATOM 885 C C . LEU A 1 106 ? 26.494 -0.688 24.022 1.00 52.16 106 LEU A C 1
ATOM 887 O O . LEU A 1 106 ? 27.567 -1.155 24.396 1.00 52.16 106 LEU A O 1
ATOM 891 N N . LYS A 1 107 ? 26.296 -0.326 22.745 1.00 48.84 107 LYS A N 1
ATOM 892 C CA . LYS A 1 107 ? 27.338 -0.486 21.708 1.00 48.84 107 LYS A CA 1
ATOM 893 C C . LYS A 1 107 ? 28.608 0.327 21.988 1.00 48.84 107 LYS A C 1
ATOM 895 O O . LYS A 1 107 ? 29.695 -0.137 21.675 1.00 48.84 107 LYS A O 1
ATOM 900 N N . ARG A 1 108 ? 28.481 1.514 22.591 1.00 54.94 108 ARG A N 1
ATOM 901 C CA . ARG A 1 108 ? 29.622 2.382 22.945 1.00 54.94 108 ARG A CA 1
ATOM 902 C C . ARG A 1 108 ? 30.430 1.873 24.138 1.00 54.94 108 ARG A C 1
ATOM 904 O O . ARG A 1 108 ? 31.582 2.244 24.271 1.00 54.94 108 ARG A O 1
ATOM 911 N N . ARG A 1 109 ? 29.817 1.053 24.995 1.00 53.00 109 ARG A N 1
ATOM 912 C CA . ARG A 1 109 ? 30.440 0.477 26.196 1.00 53.00 109 ARG A CA 1
ATOM 913 C C . ARG A 1 109 ? 31.128 -0.866 25.942 1.00 53.00 109 ARG A C 1
ATOM 915 O O . ARG A 1 109 ? 31.939 -1.280 26.753 1.00 53.00 109 ARG A O 1
ATOM 922 N N . LEU A 1 110 ? 30.753 -1.557 24.864 1.00 49.12 110 LEU A N 1
ATOM 923 C CA . LEU A 1 110 ? 31.285 -2.876 24.500 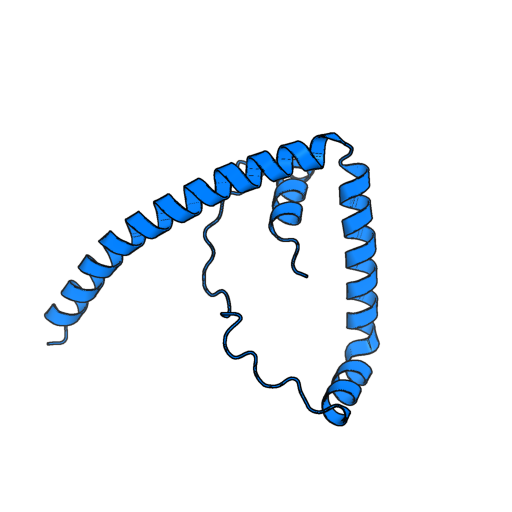1.00 49.12 110 LEU A CA 1
ATOM 924 C C . LEU A 1 110 ? 32.409 -2.818 23.454 1.00 49.12 110 LEU A C 1
ATOM 926 O O . LEU A 1 110 ? 33.124 -3.798 23.291 1.00 49.12 110 LEU A O 1
ATOM 930 N N 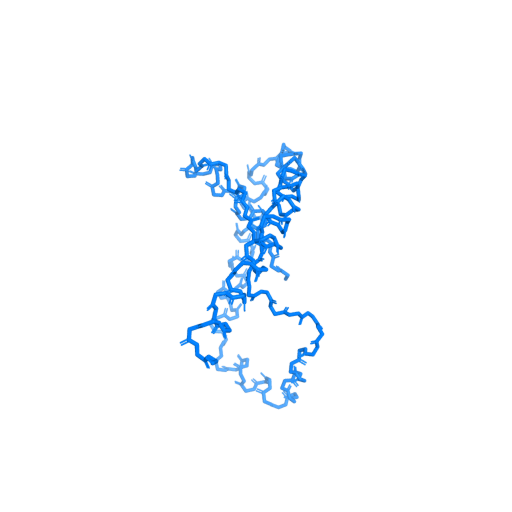. TYR A 1 111 ? 32.555 -1.696 22.746 1.00 45.94 111 TYR A N 1
ATOM 931 C CA . TYR A 1 111 ? 33.548 -1.507 21.678 1.00 45.94 111 TYR A CA 1
ATOM 932 C C . TYR A 1 111 ? 34.323 -0.183 21.805 1.00 45.94 111 TYR A C 1
ATOM 934 O O . TYR A 1 111 ? 34.859 0.305 20.811 1.00 45.94 111 TYR A O 1
ATOM 942 N N . GLY A 1 112 ? 34.311 0.433 22.989 1.00 46.41 112 GLY A N 1
ATOM 943 C CA . GLY A 1 112 ? 35.006 1.684 23.300 1.00 46.41 112 GLY A CA 1
ATOM 944 C C . GLY A 1 112 ? 35.982 1.502 24.444 1.00 46.41 112 GLY A C 1
ATOM 945 O O . GLY A 1 112 ? 35.728 0.599 25.272 1.00 46.41 112 GLY A O 1
#

Radius of gyration: 20.36 Å; chains: 1; bounding box: 55×27×50 Å

Sequence (112 aa):
QERFDETLLLMQRRLGWQSPVYVRRNVTPQRGTPSAPPPPQRRMIEAQNQLDIELYRYACDRFEESIREAGPSFQGELETFRSRNRRYQLLSALGWRQLRLHVGTLKRRLYG

Foldseek 3Di:
DDPPLLVVLLCCVPVVDPQPQDADDPDDPPPCDPDPPPPVVVVVVCVVCVVVVVVVVVVVVVSVVSQVVVDDCSVVVSVVSVVVNVVVNVVVVVVVVVVVVVVVVVVVVVPD